Protein AF-A0A4D7C845-F1 (afdb_monomer)

Sequence (166 aa):
MLTGLVFAGNHFDPQNSADNFIVNIYADDPSFPGAPSIAPLWSQTVGDIAETALGVSDVDGNPLFRYEIAVAGPALLAGQQYWLSIVNELGQQGDDWFWSFSEDGADGFNAGRSLLGGLVDFDVFADGDLAFTLLGEPVRDVPEPGSIALLGAGLALAGFARRKRA

pLDDT: mean 84.31, std 12.13, range [41.53, 96.5]

Solvent-accessible surface area (backbone atoms only — not comparable to full-atom values): 9936 Å² total; per-residue (Å²): 45,34,43,28,43,36,37,34,26,35,39,82,62,92,74,94,64,64,45,28,33,40,39,33,36,20,40,53,18,90,90,49,78,89,38,65,32,73,58,62,79,42,75,46,81,48,66,73,40,66,77,39,79,69,88,48,53,52,96,89,64,41,57,32,29,38,39,75,48,81,45,91,48,64,75,79,59,89,96,60,71,70,36,81,45,78,44,70,61,56,72,103,60,67,94,45,69,43,79,30,73,32,96,74,63,91,81,34,54,41,72,44,77,29,91,87,66,51,98,57,39,69,42,76,44,84,87,37,17,68,32,65,47,85,36,62,51,81,86,62,87,74,72,78,65,64,62,60,58,49,50,51,49,51,53,51,52,53,53,55,58,55,64,77,75,110

Secondary structure (DSSP, 8-state):
-EEEEEEEEEESSPPSS-EEEEEEEEEEETTEEEEE-SS-SEEEEEEEEPPEEEEEE-TTSPEEEEEEEE-----PPTT--EEEEEEE---S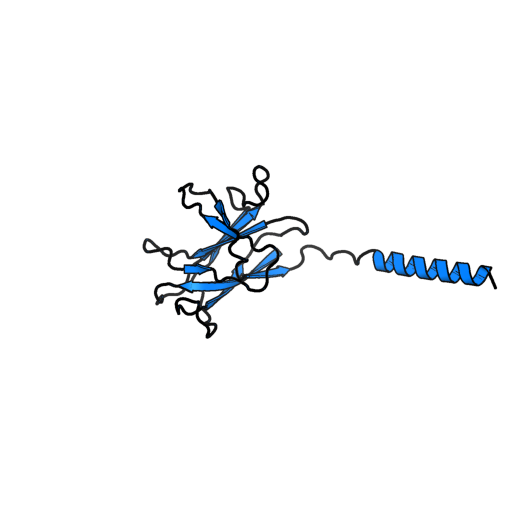S---EEEPEESS-SSS-EEEE-TT--TT-EEEE-S-EE-EEEEE--SS-----THHHHHHHHHHHHHHHHHT--

Nearest PDB structures (foldseek):
  7eno-assembly1_3  TM=2.716E-01  e=9.696E-01  Foot-and-mouth disease virus O
  4qqv-assembly1_A  TM=2.082E-01  e=1.139E+00  Mus musculus

Radius of gyration: 22.32 Å; Cα contacts (8 Å, |Δi|>4): 291; chains: 1; bounding box: 72×36×56 Å

Organism: NCBI:txid1763828

Foldseek 3Di:
DFWKKKFKWFFPDDDPFAWKKKKFKFFADPVDGPDGDLDGPDIDIDDRWDWDFPVDADPVRTTMTMTMDTDPDDDDDPPGDMAMDIFIPDDPDDSGIDFDADPDDDQQKHWDDDPVDDPRDIDIDNRHHTGMDTDDDHPDDPPDPCVVVVVVVVVVVVVVVVVVVD

Mean predicted aligned error: 9.13 Å

Structure (mmCIF, N/CA/C/O backbone):
data_AF-A0A4D7C845-F1
#
_entry.id   AF-A0A4D7C845-F1
#
loop_
_atom_site.group_PDB
_atom_site.id
_atom_site.type_symbol
_atom_site.label_atom_id
_atom_site.label_alt_id
_atom_site.label_comp_id
_atom_site.label_asym_id
_atom_site.label_entity_id
_atom_site.label_seq_id
_atom_site.pdbx_PDB_ins_code
_atom_site.Cartn_x
_atom_site.Cartn_y
_atom_site.Cartn_z
_atom_site.occupancy
_atom_site.B_iso_or_equiv
_atom_site.auth_seq_id
_atom_site.auth_comp_id
_atom_site.auth_asym_id
_atom_site.auth_atom_id
_atom_site.pdbx_PDB_model_num
ATOM 1 N N . MET A 1 1 ? -0.881 -6.935 13.303 1.00 90.25 1 MET A N 1
ATOM 2 C CA . MET A 1 1 ? 0.507 -6.686 12.889 1.00 90.25 1 MET A CA 1
ATOM 3 C C . MET A 1 1 ? 0.570 -6.932 11.401 1.00 90.25 1 MET A C 1
ATOM 5 O O . MET A 1 1 ? 0.040 -7.949 10.971 1.00 90.25 1 MET A O 1
ATOM 9 N N . LEU A 1 2 ? 1.123 -5.992 10.637 1.00 94.19 2 LEU A N 1
ATOM 10 C CA . LEU A 1 2 ? 1.299 -6.146 9.194 1.00 94.19 2 LEU A CA 1
ATOM 11 C C . LEU A 1 2 ? 2.381 -7.205 8.923 1.00 94.19 2 LEU A C 1
ATOM 13 O O . LEU A 1 2 ? 3.485 -7.096 9.455 1.00 94.19 2 LEU A O 1
ATOM 17 N N . THR A 1 3 ? 2.052 -8.223 8.131 1.00 96.19 3 THR A N 1
ATOM 18 C CA . THR A 1 3 ? 2.932 -9.365 7.821 1.00 96.19 3 THR A CA 1
ATOM 19 C C . THR A 1 3 ? 3.267 -9.481 6.338 1.00 96.19 3 THR A C 1
ATOM 21 O O . THR A 1 3 ? 4.240 -10.140 5.973 1.00 96.19 3 THR A O 1
ATOM 24 N N . GLY A 1 4 ? 2.494 -8.838 5.467 1.00 96.06 4 GLY A N 1
ATOM 25 C CA . GLY A 1 4 ? 2.737 -8.885 4.035 1.00 96.06 4 GLY A CA 1
ATOM 26 C C . GLY A 1 4 ? 1.951 -7.836 3.270 1.00 96.06 4 GLY A C 1
ATOM 27 O O . GLY A 1 4 ? 1.030 -7.208 3.797 1.00 96.06 4 GLY A O 1
ATOM 28 N N . LEU A 1 5 ? 2.342 -7.655 2.018 1.00 96.50 5 LEU A N 1
ATOM 29 C CA . LEU A 1 5 ? 1.710 -6.748 1.076 1.00 96.50 5 LEU A CA 1
ATOM 30 C C . LEU A 1 5 ? 1.612 -7.444 -0.273 1.00 96.50 5 LEU A C 1
ATOM 32 O O . LEU A 1 5 ? 2.548 -8.112 -0.712 1.00 96.50 5 LEU A O 1
ATOM 36 N N . VAL A 1 6 ? 0.480 -7.246 -0.929 1.00 96.50 6 VAL A N 1
ATOM 37 C CA . VAL A 1 6 ? 0.298 -7.555 -2.343 1.00 96.50 6 VAL A CA 1
ATOM 38 C C . VAL A 1 6 ? -0.020 -6.246 -3.033 1.00 96.50 6 VAL A C 1
ATOM 40 O O . VAL A 1 6 ? -0.888 -5.519 -2.561 1.00 96.50 6 VAL A O 1
ATOM 43 N N . PHE A 1 7 ? 0.666 -5.928 -4.119 1.00 95.44 7 PHE A N 1
ATOM 44 C CA . PHE A 1 7 ? 0.434 -4.692 -4.859 1.00 95.44 7 PHE A CA 1
ATOM 45 C C . PHE A 1 7 ? 0.681 -4.898 -6.347 1.00 95.44 7 PHE A C 1
ATOM 47 O O . PHE A 1 7 ? 1.284 -5.897 -6.748 1.00 95.44 7 PHE A O 1
ATOM 54 N N . ALA A 1 8 ? 0.167 -3.984 -7.163 1.00 94.75 8 ALA A N 1
ATOM 55 C CA . ALA A 1 8 ? 0.304 -4.050 -8.607 1.00 94.75 8 ALA A CA 1
ATOM 56 C C . ALA A 1 8 ? 0.818 -2.735 -9.190 1.00 94.75 8 ALA A C 1
ATOM 58 O O . ALA A 1 8 ? 0.528 -1.650 -8.685 1.00 94.75 8 ALA A O 1
ATOM 59 N N . GLY A 1 9 ? 1.565 -2.862 -10.277 1.00 92.88 9 GLY A N 1
ATOM 60 C CA . GLY A 1 9 ? 2.161 -1.749 -10.995 1.00 92.88 9 GLY A CA 1
ATOM 61 C C . GLY A 1 9 ? 2.724 -2.184 -12.335 1.00 92.88 9 GLY A C 1
ATOM 62 O O . GLY A 1 9 ? 2.581 -3.339 -12.742 1.00 92.88 9 GLY A O 1
ATOM 63 N N . ASN A 1 10 ? 3.354 -1.251 -13.023 1.00 90.81 10 ASN A N 1
ATOM 64 C CA . ASN A 1 10 ? 3.998 -1.462 -14.310 1.00 90.81 10 ASN A CA 1
ATOM 65 C C . ASN A 1 10 ? 5.291 -0.660 -14.402 1.00 90.81 10 ASN A C 1
ATOM 67 O O . ASN A 1 10 ? 5.557 0.216 -13.581 1.00 90.81 10 ASN A O 1
ATOM 71 N N . HIS A 1 11 ? 6.058 -0.961 -15.444 1.00 86.50 11 HIS A N 1
ATOM 72 C CA . HIS A 1 11 ? 7.216 -0.182 -15.844 1.00 86.50 11 HIS A CA 1
ATOM 73 C C . HIS A 1 11 ? 6.996 0.467 -17.210 1.00 86.50 11 HIS A C 1
ATOM 75 O O . HIS A 1 11 ? 6.264 -0.095 -18.032 1.00 86.50 11 HIS A O 1
ATOM 81 N N . PHE A 1 12 ? 7.656 1.600 -17.470 1.00 79.19 12 PHE A N 1
ATOM 82 C CA . PHE A 1 12 ? 7.778 2.109 -18.840 1.00 79.19 12 PHE A CA 1
ATOM 83 C C . PHE A 1 12 ? 8.716 1.230 -19.668 1.00 79.19 12 PHE A C 1
ATOM 85 O O . PHE A 1 12 ? 8.323 0.762 -20.738 1.00 79.19 12 PHE A O 1
ATOM 92 N N . ASP A 1 13 ? 9.920 0.948 -19.163 1.00 73.00 13 ASP A N 1
ATOM 93 C CA . ASP A 1 13 ? 10.857 0.042 -19.818 1.00 73.00 13 ASP A CA 1
ATOM 94 C C . ASP A 1 13 ? 10.906 -1.338 -19.131 1.00 73.00 13 ASP A C 1
ATOM 96 O O . ASP A 1 13 ? 10.952 -1.435 -17.902 1.00 73.00 13 ASP A O 1
ATOM 100 N N . PRO A 1 14 ? 10.936 -2.448 -19.895 1.00 65.62 14 PRO A N 1
ATOM 101 C CA . PRO A 1 14 ? 11.057 -3.780 -19.316 1.00 65.62 14 PRO A CA 1
ATOM 102 C C . PRO A 1 14 ? 12.391 -3.931 -18.570 1.00 65.62 14 PRO A C 1
ATOM 104 O O . PRO A 1 14 ? 13.471 -3.875 -19.166 1.00 65.62 14 PRO A O 1
ATOM 107 N N . GLN A 1 15 ? 12.307 -4.163 -17.260 1.00 65.44 15 GLN A N 1
ATOM 108 C CA . GLN A 1 15 ? 13.459 -4.424 -16.402 1.00 65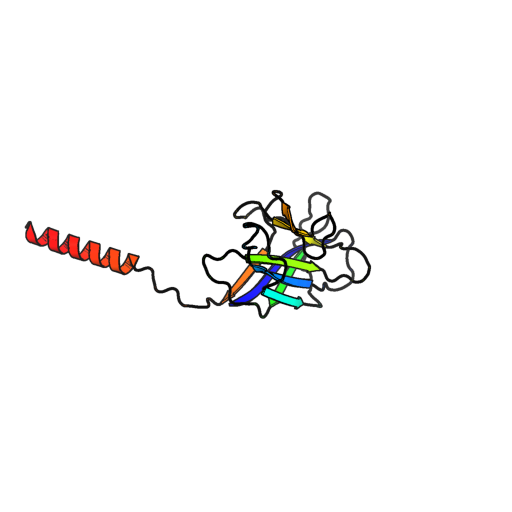.44 15 GLN A CA 1
ATOM 109 C C . GLN A 1 15 ? 13.961 -5.863 -16.614 1.00 65.44 15 GLN A C 1
ATOM 111 O O . GLN A 1 15 ? 13.189 -6.813 -16.701 1.00 65.44 15 GLN A O 1
ATOM 116 N N . ASN A 1 16 ? 15.284 -6.044 -16.694 1.00 60.69 16 ASN A N 1
ATOM 117 C CA . ASN A 1 16 ? 15.921 -7.371 -16.780 1.00 60.69 16 ASN A CA 1
ATOM 118 C C . ASN A 1 16 ? 16.437 -7.870 -15.416 1.00 60.69 16 ASN A C 1
ATOM 120 O O . ASN A 1 16 ? 17.187 -8.849 -15.353 1.00 60.69 16 ASN A O 1
ATOM 124 N N . SER A 1 17 ? 16.084 -7.183 -14.331 1.00 69.06 17 SER A N 1
ATOM 125 C CA . SER A 1 17 ? 16.484 -7.494 -12.957 1.00 69.06 17 SER A CA 1
ATOM 126 C C . SER A 1 17 ? 15.273 -7.525 -12.036 1.00 69.06 17 SER A C 1
ATOM 128 O O . SER A 1 17 ? 14.255 -6.914 -12.337 1.00 69.06 17 SER A O 1
ATOM 130 N N . ALA A 1 18 ? 15.402 -8.242 -10.919 1.00 78.00 18 ALA A N 1
ATOM 131 C CA . ALA A 1 18 ? 14.401 -8.224 -9.863 1.00 78.00 18 ALA A CA 1
ATOM 132 C C . ALA A 1 18 ? 14.274 -6.820 -9.253 1.00 78.00 18 ALA A C 1
ATOM 134 O O . ALA A 1 18 ? 15.255 -6.071 -9.197 1.00 78.00 18 ALA A O 1
ATOM 135 N N . ASP A 1 19 ? 13.072 -6.501 -8.780 1.00 85.31 19 ASP A N 1
ATOM 136 C CA . ASP A 1 19 ? 12.758 -5.197 -8.213 1.00 85.31 19 ASP A CA 1
ATOM 137 C C . ASP A 1 19 ? 13.151 -5.115 -6.739 1.00 85.31 19 ASP A C 1
ATOM 139 O O . ASP A 1 19 ? 13.015 -6.075 -5.972 1.00 85.31 19 ASP A O 1
ATOM 143 N N . ASN A 1 20 ? 13.587 -3.929 -6.326 1.00 87.38 20 ASN A N 1
ATOM 144 C CA . ASN A 1 20 ? 13.756 -3.582 -4.924 1.00 87.38 20 ASN A CA 1
ATOM 145 C C . ASN A 1 20 ? 12.733 -2.508 -4.586 1.00 87.38 20 ASN A C 1
ATOM 147 O O . ASN A 1 20 ? 12.493 -1.614 -5.384 1.00 87.38 20 ASN A O 1
ATOM 151 N N . PHE A 1 21 ? 12.139 -2.560 -3.403 1.00 88.56 21 PHE A N 1
ATOM 152 C CA . PHE A 1 21 ? 11.165 -1.573 -2.966 1.00 88.56 21 PHE A CA 1
ATOM 153 C C . PHE A 1 21 ? 11.493 -1.066 -1.571 1.00 88.56 21 PHE A C 1
ATOM 155 O O . PHE A 1 21 ? 11.869 -1.829 -0.683 1.00 88.56 21 PHE A O 1
ATOM 162 N N . ILE A 1 22 ? 11.262 0.223 -1.349 1.00 91.19 22 ILE A N 1
ATOM 163 C CA . ILE A 1 22 ? 11.164 0.797 -0.012 1.00 91.19 22 ILE A CA 1
ATOM 164 C C . ILE A 1 22 ? 9.681 0.927 0.308 1.00 91.19 22 ILE A C 1
ATOM 166 O O . ILE A 1 22 ? 8.934 1.625 -0.377 1.00 91.19 22 ILE A O 1
ATOM 170 N N . VAL A 1 23 ? 9.267 0.253 1.374 1.00 93.06 23 VAL A N 1
ATOM 171 C CA . VAL A 1 23 ? 7.906 0.300 1.895 1.00 93.06 23 VAL A CA 1
ATOM 172 C C . VAL A 1 23 ? 7.891 1.187 3.124 1.00 93.06 23 VAL A C 1
ATOM 174 O O . VAL A 1 23 ? 8.626 0.944 4.080 1.00 93.06 23 VAL A O 1
ATOM 177 N N . ASN A 1 24 ? 7.013 2.180 3.128 1.00 93.88 24 ASN A N 1
ATOM 178 C CA . ASN A 1 24 ? 6.817 3.093 4.238 1.00 93.88 24 ASN A CA 1
ATOM 179 C C . ASN A 1 24 ? 5.356 3.088 4.686 1.00 93.88 24 ASN A C 1
ATOM 181 O O . ASN A 1 24 ? 4.438 3.068 3.866 1.00 93.88 24 ASN A O 1
ATOM 185 N N . ILE A 1 25 ? 5.153 3.164 5.999 1.00 95.19 25 ILE A N 1
ATOM 186 C CA . ILE A 1 25 ? 3.852 3.433 6.609 1.00 95.19 25 ILE A CA 1
ATOM 187 C C . ILE A 1 25 ? 3.933 4.776 7.319 1.00 95.19 25 ILE A C 1
ATOM 189 O O . ILE A 1 25 ? 4.790 4.964 8.183 1.00 95.19 25 ILE A O 1
ATOM 193 N N . TYR A 1 26 ? 3.016 5.683 7.004 1.00 93.75 26 TYR A N 1
ATOM 194 C CA . TYR A 1 26 ? 2.893 6.986 7.652 1.00 93.75 26 TYR A CA 1
ATOM 195 C C . TYR A 1 26 ? 1.614 7.063 8.484 1.00 93.75 26 TYR A C 1
ATOM 197 O O . TYR A 1 26 ? 0.628 6.370 8.218 1.00 93.75 26 TYR A O 1
ATOM 205 N N . ALA A 1 27 ? 1.639 7.918 9.503 1.00 93.88 27 ALA A N 1
ATOM 206 C CA . ALA A 1 27 ? 0.417 8.391 10.137 1.00 93.88 27 ALA A CA 1
ATOM 207 C C . ALA A 1 27 ? -0.253 9.435 9.234 1.00 93.88 27 ALA A C 1
ATOM 209 O O . ALA A 1 27 ? 0.385 9.979 8.334 1.00 93.88 27 ALA A O 1
ATOM 210 N N . ASP A 1 28 ? -1.515 9.743 9.510 1.00 91.00 28 ASP A N 1
ATOM 211 C CA . ASP A 1 28 ? -2.127 10.979 9.022 1.00 91.00 28 ASP A CA 1
ATOM 212 C C . ASP A 1 28 ? -1.490 12.196 9.717 1.00 91.00 28 ASP A C 1
ATOM 214 O O . ASP A 1 28 ? -1.202 12.144 10.920 1.00 91.00 28 ASP A O 1
ATOM 218 N N . ASP A 1 29 ? -1.230 13.274 8.977 1.00 87.56 29 ASP A N 1
ATOM 219 C CA . ASP A 1 29 ? -0.639 14.491 9.526 1.00 87.56 29 ASP A CA 1
ATOM 220 C C . ASP A 1 29 ? -1.671 15.222 10.407 1.00 87.56 29 ASP A C 1
ATOM 222 O O . ASP A 1 29 ? -2.694 15.699 9.913 1.00 87.56 29 ASP A O 1
ATOM 226 N N . PRO A 1 30 ? -1.420 15.385 11.720 1.00 86.12 30 PRO A N 1
ATOM 227 C CA . PRO A 1 30 ? -2.359 16.076 12.604 1.00 86.12 30 PRO A CA 1
ATOM 228 C C . PRO A 1 30 ? -2.526 17.567 12.269 1.00 86.12 30 PRO A C 1
ATOM 230 O O . PRO A 1 30 ? -3.495 18.187 12.709 1.00 86.12 30 PRO A O 1
ATOM 233 N N . SER A 1 31 ? -1.579 18.157 11.538 1.00 84.94 31 SER A N 1
ATOM 234 C CA . SER A 1 31 ? -1.595 19.554 11.100 1.00 84.94 31 SER A CA 1
ATOM 235 C C . SER A 1 31 ? -2.271 19.726 9.737 1.00 84.94 31 SER A C 1
ATOM 237 O O . SER A 1 31 ? -2.741 20.825 9.435 1.00 84.94 31 SER A O 1
ATOM 239 N N . PHE A 1 32 ? -2.349 18.658 8.939 1.00 81.88 32 PHE A N 1
ATOM 240 C CA . PHE A 1 32 ? -3.025 18.630 7.644 1.00 81.88 32 PHE A CA 1
ATOM 241 C C . PHE A 1 32 ? -3.769 17.292 7.459 1.00 81.88 32 PHE A C 1
ATOM 243 O O . PHE A 1 32 ? -3.268 16.396 6.780 1.00 81.88 32 PHE A O 1
ATOM 250 N N . PRO A 1 33 ? -4.954 17.138 8.086 1.00 82.69 33 PRO A N 1
ATOM 251 C CA . PRO A 1 33 ? -5.716 15.897 8.011 1.00 82.69 33 PRO A CA 1
ATOM 252 C C . PRO A 1 33 ? -6.031 15.508 6.569 1.00 82.69 33 PRO A C 1
ATOM 254 O O . PRO A 1 33 ? -6.454 16.358 5.780 1.00 82.69 33 PRO A O 1
ATOM 257 N N . GLY A 1 34 ? -5.867 14.227 6.244 1.00 83.56 34 GLY A N 1
ATOM 258 C CA . GLY A 1 34 ? -6.002 13.742 4.873 1.00 83.56 34 GLY A CA 1
ATOM 259 C C . GLY A 1 34 ? -4.713 13.822 4.051 1.00 83.56 34 GLY A C 1
ATOM 260 O O . GLY A 1 34 ? -4.786 13.715 2.831 1.00 83.56 34 GLY A O 1
ATOM 261 N N . ALA A 1 35 ? -3.550 13.962 4.692 1.00 85.12 35 ALA A N 1
ATOM 262 C CA . ALA A 1 35 ? -2.245 13.754 4.069 1.00 85.12 35 ALA A CA 1
ATOM 263 C C . ALA A 1 35 ? -1.311 12.955 4.991 1.00 85.12 35 ALA A C 1
ATOM 265 O O . ALA A 1 35 ? -1.453 13.002 6.215 1.00 85.12 35 ALA A O 1
ATOM 266 N N . PRO A 1 36 ? -0.326 12.231 4.437 1.00 89.19 36 PRO A N 1
ATOM 267 C CA . PRO A 1 36 ? 0.689 11.549 5.233 1.00 89.19 36 PRO A CA 1
ATOM 268 C C . PRO A 1 36 ? 1.560 12.527 6.032 1.00 89.19 36 PRO A C 1
ATOM 270 O O . PRO A 1 36 ? 1.934 13.597 5.560 1.00 89.19 36 PRO A O 1
ATOM 273 N N . SER A 1 37 ? 1.956 12.113 7.235 1.00 89.00 37 SER A N 1
ATOM 274 C CA . SER A 1 37 ? 2.939 12.827 8.051 1.00 89.00 37 SER A CA 1
ATOM 275 C C . SER A 1 37 ? 4.317 12.891 7.380 1.00 89.00 37 SER A C 1
ATOM 277 O O . SER A 1 37 ? 4.717 11.958 6.692 1.00 89.00 37 SER A O 1
ATOM 279 N N . ILE A 1 38 ? 5.123 13.907 7.702 1.00 84.38 38 ILE A N 1
ATOM 280 C CA . ILE A 1 38 ? 6.470 14.101 7.119 1.00 84.38 38 ILE A CA 1
ATOM 281 C C . ILE A 1 38 ? 7.465 12.946 7.343 1.00 84.38 38 ILE A C 1
ATOM 283 O O . ILE A 1 38 ? 8.437 12.810 6.603 1.00 84.38 38 ILE A O 1
ATOM 287 N N . ALA A 1 39 ? 7.271 12.134 8.386 1.00 87.44 39 ALA A N 1
ATOM 288 C CA . ALA A 1 39 ? 8.159 11.032 8.738 1.00 87.44 39 ALA A CA 1
ATOM 289 C C . ALA A 1 39 ? 7.370 9.720 8.810 1.00 87.44 39 ALA A C 1
ATOM 291 O O . ALA A 1 39 ? 6.280 9.705 9.391 1.00 87.44 39 ALA A O 1
ATOM 292 N N . PRO A 1 40 ? 7.901 8.615 8.261 1.00 92.00 40 PRO A N 1
ATOM 293 C CA . PRO A 1 40 ? 7.230 7.333 8.359 1.00 92.00 40 PRO A CA 1
ATOM 294 C C . PRO A 1 40 ? 7.252 6.829 9.804 1.00 92.00 40 PRO A C 1
ATOM 296 O O . PRO A 1 40 ? 8.252 6.946 10.513 1.00 92.00 40 PRO A O 1
ATOM 299 N N . LEU A 1 41 ? 6.151 6.209 10.227 1.00 94.94 41 LEU A N 1
ATOM 300 C CA . LEU A 1 41 ? 6.087 5.416 11.456 1.00 94.94 41 LEU A CA 1
ATOM 301 C C . LEU A 1 41 ? 6.975 4.174 11.358 1.00 94.94 41 LEU A C 1
ATOM 303 O O . LEU A 1 41 ? 7.449 3.654 12.368 1.00 94.94 41 LEU A O 1
ATOM 307 N N . TRP A 1 42 ? 7.139 3.668 10.137 1.00 96.06 42 TRP A N 1
ATOM 308 C CA . TRP A 1 42 ? 7.888 2.463 9.839 1.00 96.06 42 TRP A CA 1
ATOM 309 C C . TRP A 1 42 ? 8.358 2.471 8.384 1.00 96.06 42 TRP A C 1
ATOM 311 O O . TRP A 1 42 ? 7.628 2.928 7.505 1.00 96.06 42 TRP A O 1
ATOM 321 N N . SER A 1 43 ? 9.560 1.946 8.151 1.00 94.25 43 SER A N 1
ATOM 322 C CA . SER A 1 43 ? 10.187 1.836 6.836 1.00 94.25 43 SER A CA 1
ATOM 323 C C . SER A 1 43 ? 10.950 0.516 6.731 1.00 94.25 43 SER A C 1
ATOM 325 O O . SER A 1 43 ? 11.641 0.129 7.679 1.00 94.25 43 SER A O 1
ATOM 327 N N . GLN A 1 44 ? 10.835 -0.167 5.596 1.00 94.06 44 GLN A N 1
ATOM 328 C CA . GLN A 1 44 ? 11.598 -1.372 5.286 1.00 94.06 44 GLN A CA 1
ATOM 329 C C . GLN A 1 44 ? 11.951 -1.407 3.799 1.00 94.06 44 GLN A C 1
ATOM 331 O O . GLN A 1 44 ? 11.072 -1.299 2.947 1.00 94.06 44 GLN A O 1
ATOM 336 N N . THR A 1 45 ? 13.224 -1.655 3.498 1.00 92.25 45 THR A N 1
ATOM 337 C CA . THR A 1 45 ? 13.654 -2.068 2.160 1.00 92.25 45 THR A CA 1
ATOM 338 C C . THR A 1 45 ? 13.436 -3.570 1.994 1.00 92.25 45 THR A C 1
ATOM 340 O O . THR A 1 45 ? 13.849 -4.368 2.843 1.00 92.25 45 THR A O 1
ATOM 343 N N . VAL A 1 46 ? 12.791 -3.955 0.901 1.00 90.94 46 VAL A N 1
ATOM 344 C CA . VAL A 1 46 ? 12.626 -5.336 0.446 1.00 90.94 46 VAL A CA 1
ATOM 345 C C . VAL A 1 46 ? 13.269 -5.457 -0.927 1.00 90.94 46 VAL A C 1
ATOM 347 O O . VAL A 1 46 ? 13.048 -4.608 -1.780 1.00 90.94 46 VAL A O 1
ATOM 350 N N . GLY A 1 47 ? 14.103 -6.470 -1.130 1.00 88.44 47 GLY A N 1
ATOM 351 C CA . GLY A 1 47 ? 14.872 -6.611 -2.362 1.00 88.44 47 GLY A CA 1
ATOM 352 C C . GLY A 1 47 ? 14.684 -7.956 -3.035 1.00 88.44 47 GLY A C 1
ATOM 353 O O . GLY A 1 47 ? 14.177 -8.892 -2.414 1.00 88.44 47 GLY A O 1
ATOM 354 N N . ASP A 1 48 ? 15.122 -8.025 -4.289 1.00 86.25 48 ASP A N 1
ATOM 355 C CA . ASP A 1 48 ? 15.044 -9.203 -5.155 1.00 86.25 48 ASP A CA 1
ATOM 356 C C . ASP A 1 48 ? 13.613 -9.757 -5.299 1.00 86.25 48 ASP A C 1
ATOM 358 O O . ASP A 1 48 ? 13.373 -10.970 -5.257 1.00 86.25 48 ASP A O 1
ATOM 362 N N . ILE A 1 49 ? 12.635 -8.861 -5.454 1.00 89.25 49 ILE A N 1
ATOM 363 C CA . ILE A 1 49 ? 11.227 -9.231 -5.582 1.00 89.25 49 ILE A CA 1
ATOM 364 C C . ILE A 1 49 ? 10.936 -9.659 -7.018 1.00 89.25 49 ILE A C 1
ATOM 366 O O . ILE A 1 49 ? 11.188 -8.930 -7.977 1.00 89.25 49 ILE A O 1
ATOM 370 N N . ALA A 1 50 ? 10.382 -10.862 -7.157 1.00 87.75 50 ALA A N 1
ATOM 371 C CA . ALA A 1 50 ? 9.932 -11.375 -8.440 1.00 87.75 50 ALA A CA 1
ATOM 372 C C . ALA A 1 50 ? 8.596 -10.738 -8.840 1.00 87.75 50 ALA A C 1
ATOM 374 O O . ALA A 1 50 ? 7.629 -10.749 -8.073 1.00 87.75 50 ALA A O 1
ATOM 375 N N . GLU A 1 51 ? 8.529 -10.256 -10.074 1.00 89.94 51 GLU A N 1
ATOM 376 C CA . GLU A 1 51 ? 7.285 -9.833 -10.702 1.00 89.94 51 GLU A CA 1
ATOM 377 C C . GLU A 1 51 ? 6.449 -11.041 -11.154 1.00 89.94 51 GLU A C 1
ATOM 379 O O . GLU A 1 51 ? 6.960 -12.056 -11.635 1.00 89.94 51 GLU A O 1
ATOM 384 N N . THR A 1 52 ? 5.129 -10.942 -11.007 1.00 93.50 52 THR A N 1
ATOM 385 C CA . THR A 1 52 ? 4.176 -11.905 -11.571 1.00 93.50 52 THR A CA 1
ATOM 386 C C . THR A 1 52 ? 3.315 -11.201 -12.606 1.00 93.50 52 THR A C 1
ATOM 388 O O . THR A 1 52 ? 2.473 -10.380 -12.250 1.00 93.50 52 THR A O 1
ATOM 391 N N . ALA A 1 53 ? 3.495 -11.526 -13.887 1.00 92.94 53 ALA A N 1
ATOM 392 C CA . ALA A 1 53 ? 2.686 -10.947 -14.956 1.00 92.94 53 ALA A CA 1
ATOM 393 C C . ALA A 1 53 ? 1.191 -11.239 -14.744 1.00 92.94 53 ALA A C 1
ATOM 395 O O . ALA A 1 53 ? 0.792 -12.392 -14.561 1.00 92.94 53 ALA A O 1
ATOM 396 N N . LEU A 1 54 ? 0.360 -10.197 -14.818 1.00 93.44 54 LEU A N 1
ATOM 397 C CA . LEU A 1 54 ? -1.096 -10.317 -14.695 1.00 93.44 54 LEU A CA 1
ATOM 398 C C . LEU A 1 54 ? -1.777 -10.711 -16.015 1.00 93.44 54 LEU A C 1
ATOM 400 O O . LEU A 1 54 ? -2.952 -11.073 -16.020 1.00 93.44 54 LEU A O 1
ATOM 404 N N . GLY A 1 55 ? -1.049 -10.663 -17.135 1.00 93.38 55 GLY A N 1
ATOM 405 C CA . GLY A 1 55 ? -1.582 -10.983 -18.465 1.00 93.38 55 GLY A CA 1
ATOM 406 C C . GLY A 1 55 ? -2.500 -9.903 -19.046 1.00 93.38 55 GLY A C 1
ATOM 407 O O . GLY A 1 55 ? -3.207 -10.160 -20.019 1.00 93.38 55 GLY A O 1
ATOM 408 N N . VAL A 1 56 ? -2.481 -8.709 -18.455 1.00 92.12 56 VAL A N 1
ATOM 409 C CA . VAL A 1 56 ? -3.191 -7.505 -18.898 1.00 92.12 56 VAL A CA 1
ATOM 410 C C . VAL A 1 56 ? -2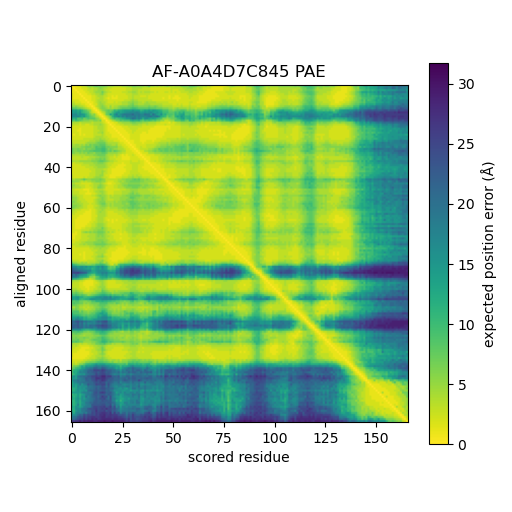.203 -6.342 -19.000 1.00 92.12 56 VAL 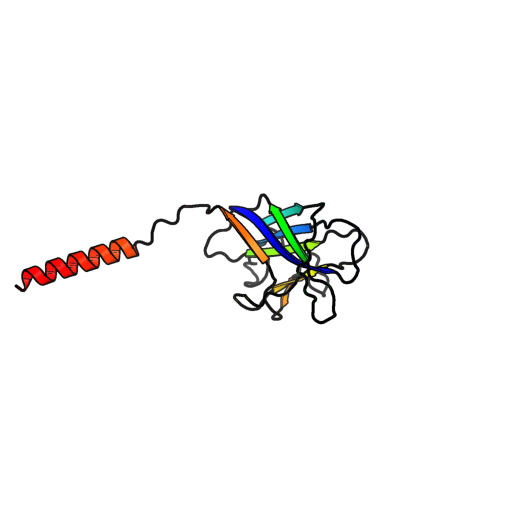A C 1
ATOM 412 O O . VAL A 1 56 ? -1.129 -6.391 -18.396 1.00 92.12 56 VAL A O 1
ATOM 415 N N . SER A 1 57 ? -2.571 -5.315 -19.761 1.00 92.19 57 SER A N 1
ATOM 416 C CA . SER A 1 57 ? -1.788 -4.089 -19.927 1.00 92.19 57 SER A CA 1
ATOM 417 C C . SER A 1 57 ? -2.602 -2.869 -19.511 1.00 92.19 57 SER A C 1
ATOM 419 O O . SER A 1 57 ? -3.835 -2.920 -19.513 1.00 92.19 57 SER A O 1
ATOM 421 N N . ASP A 1 58 ? -1.911 -1.782 -19.182 1.00 88.69 58 ASP A N 1
ATOM 422 C CA . ASP A 1 58 ? -2.525 -0.468 -19.005 1.00 88.69 58 ASP A CA 1
ATOM 423 C C . ASP A 1 58 ? -3.029 0.127 -20.342 1.00 88.69 58 ASP A C 1
ATOM 425 O O . ASP A 1 58 ? -2.977 -0.503 -21.406 1.00 88.69 58 ASP A O 1
ATOM 429 N N . VAL A 1 59 ? -3.536 1.362 -20.283 1.00 87.38 59 VAL A N 1
ATOM 430 C CA . VAL A 1 59 ? -4.078 2.088 -21.445 1.00 87.38 59 VAL A CA 1
ATOM 431 C C . VAL A 1 59 ? -3.031 2.426 -22.510 1.00 87.38 59 VAL A C 1
ATOM 433 O O . VAL A 1 59 ? -3.396 2.591 -23.675 1.00 87.38 59 VAL A O 1
ATOM 436 N N . ASP A 1 60 ? -1.756 2.491 -22.129 1.00 88.50 60 ASP A N 1
ATOM 437 C CA . ASP A 1 60 ? -0.623 2.785 -23.009 1.00 88.50 60 ASP A CA 1
ATOM 438 C C . ASP A 1 60 ? 0.041 1.501 -23.548 1.00 88.50 60 ASP A C 1
ATOM 440 O O . ASP A 1 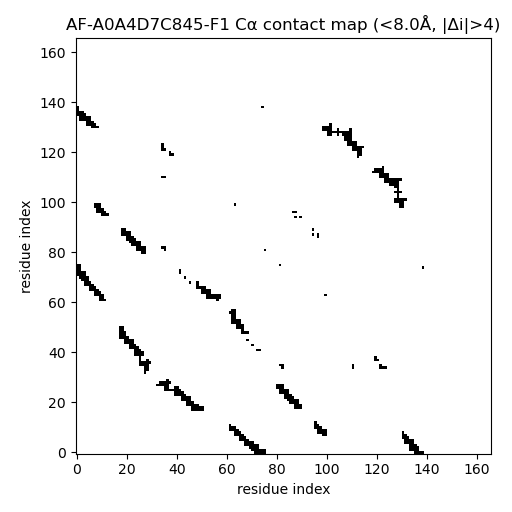60 ? 0.927 1.554 -24.403 1.00 88.50 60 ASP A O 1
ATOM 444 N N . GLY A 1 61 ? -0.443 0.330 -23.121 1.00 90.25 61 GLY A N 1
ATOM 445 C CA . GLY A 1 61 ? 0.017 -0.985 -23.561 1.00 90.25 61 GLY A CA 1
ATOM 446 C C . GLY A 1 61 ? 1.110 -1.597 -22.683 1.00 90.25 61 GLY A C 1
ATOM 447 O O . GLY A 1 61 ? 1.575 -2.699 -22.992 1.00 90.25 61 GLY A O 1
ATOM 448 N N . ASN A 1 62 ? 1.483 -0.954 -21.577 1.00 89.62 62 ASN A N 1
ATOM 449 C CA . ASN A 1 62 ? 2.502 -1.458 -20.664 1.00 89.62 62 ASN A CA 1
ATOM 450 C C . ASN A 1 62 ? 1.957 -2.653 -19.871 1.00 89.62 62 ASN A C 1
ATOM 452 O O . ASN A 1 62 ? 0.856 -2.568 -19.318 1.00 89.62 62 ASN A O 1
ATOM 456 N N . PRO A 1 63 ? 2.687 -3.779 -19.801 1.00 91.75 63 PRO A N 1
ATOM 457 C CA . PRO A 1 63 ? 2.241 -4.948 -19.057 1.00 91.75 63 PRO A CA 1
ATOM 458 C C . PRO A 1 63 ? 2.147 -4.647 -17.558 1.00 91.75 63 PRO A C 1
ATOM 460 O O . PRO A 1 63 ? 3.024 -4.005 -16.983 1.00 91.75 63 PRO A O 1
ATOM 463 N N . LEU A 1 64 ? 1.086 -5.148 -16.929 1.00 92.38 64 LEU A N 1
ATOM 464 C CA . LEU A 1 64 ? 0.872 -5.034 -15.490 1.00 92.38 64 LEU A CA 1
ATOM 465 C C . LEU A 1 64 ? 1.425 -6.256 -14.755 1.00 92.38 64 LEU A C 1
ATOM 467 O O . LEU A 1 64 ? 1.233 -7.410 -15.164 1.00 92.38 64 LEU A O 1
ATOM 471 N N . PHE A 1 65 ? 2.046 -5.988 -13.614 1.00 93.31 65 PHE A N 1
ATOM 472 C CA . PHE A 1 65 ? 2.673 -6.979 -12.758 1.00 93.31 65 PHE A CA 1
ATOM 473 C C . PHE A 1 65 ? 2.117 -6.908 -11.344 1.00 93.31 65 PHE A C 1
ATOM 475 O O . PHE A 1 65 ? 1.771 -5.847 -10.827 1.00 93.31 65 PHE A O 1
ATOM 482 N N . ARG A 1 66 ? 2.051 -8.077 -10.714 1.00 94.94 66 ARG A N 1
ATOM 483 C CA . ARG A 1 66 ? 1.737 -8.260 -9.304 1.00 94.94 66 ARG A CA 1
ATOM 484 C C . ARG A 1 66 ? 3.007 -8.579 -8.538 1.00 94.94 66 ARG A C 1
ATOM 486 O O . ARG A 1 66 ? 3.781 -9.448 -8.938 1.00 94.94 66 ARG A O 1
ATOM 493 N N . TYR A 1 67 ? 3.120 -7.952 -7.382 1.00 95.12 67 TYR A N 1
ATOM 494 C CA . TYR A 1 67 ? 4.187 -8.135 -6.418 1.00 95.12 67 TYR A CA 1
ATOM 495 C C . TYR A 1 67 ? 3.603 -8.659 -5.116 1.00 95.12 67 TYR A C 1
ATOM 497 O O . TYR A 1 67 ? 2.516 -8.258 -4.694 1.00 95.12 67 TYR A O 1
ATOM 505 N N . GLU A 1 68 ? 4.326 -9.569 -4.478 1.00 96.12 68 GLU A N 1
ATOM 506 C CA . GLU A 1 68 ? 3.973 -10.100 -3.169 1.00 96.12 68 GLU A CA 1
ATOM 507 C C . GLU A 1 68 ? 5.213 -10.110 -2.293 1.00 96.12 68 GLU A C 1
ATOM 509 O O . GLU A 1 68 ? 6.228 -10.717 -2.633 1.00 96.12 68 GLU A O 1
ATOM 514 N N . ILE A 1 69 ? 5.128 -9.404 -1.170 1.00 94.88 69 ILE A N 1
ATOM 515 C CA . ILE A 1 69 ? 6.251 -9.208 -0.263 1.00 94.88 69 ILE A CA 1
ATOM 516 C C . ILE A 1 69 ? 5.841 -9.554 1.162 1.00 94.88 69 ILE A C 1
ATOM 518 O O . ILE A 1 69 ? 4.746 -9.224 1.623 1.00 94.88 69 ILE A O 1
ATOM 522 N N . ALA A 1 70 ? 6.751 -10.208 1.878 1.00 94.88 70 ALA A N 1
ATOM 523 C CA . ALA A 1 70 ? 6.639 -10.407 3.313 1.00 94.88 70 ALA A CA 1
ATOM 524 C C . ALA A 1 70 ? 7.307 -9.234 4.038 1.00 94.88 70 ALA A C 1
ATOM 526 O O . ALA A 1 70 ? 8.429 -8.846 3.708 1.00 94.88 70 ALA A O 1
ATOM 527 N N . VAL A 1 71 ? 6.634 -8.690 5.049 1.00 94.12 71 VAL A N 1
ATOM 528 C CA . VAL A 1 71 ? 7.140 -7.569 5.851 1.00 94.12 71 VAL A CA 1
ATOM 529 C C . VAL A 1 71 ? 6.976 -7.852 7.338 1.00 94.12 71 VAL A C 1
ATOM 531 O O . VAL A 1 71 ? 6.075 -8.574 7.755 1.00 94.12 71 VAL A O 1
ATOM 534 N N . ALA A 1 72 ? 7.833 -7.255 8.162 1.00 92.81 72 ALA A N 1
ATOM 535 C CA . ALA A 1 72 ? 7.676 -7.257 9.617 1.00 92.81 72 ALA A CA 1
ATOM 536 C C . ALA A 1 72 ? 7.198 -5.870 10.067 1.00 92.81 72 ALA A C 1
ATOM 538 O O . ALA A 1 72 ? 7.943 -5.093 10.670 1.00 92.81 72 ALA A O 1
ATOM 539 N N . GLY A 1 73 ? 5.965 -5.539 9.683 1.00 92.31 73 GLY A N 1
ATOM 540 C CA . GLY A 1 73 ? 5.412 -4.198 9.813 1.00 92.31 73 GLY A CA 1
ATOM 541 C C . GLY A 1 73 ? 4.794 -3.893 11.182 1.00 92.31 73 GLY A C 1
ATOM 542 O O . GLY A 1 73 ? 4.694 -4.760 12.057 1.00 92.31 73 GLY A O 1
ATOM 543 N N . PRO A 1 74 ? 4.354 -2.641 11.393 1.00 94.12 74 PRO A N 1
ATOM 544 C CA . PRO A 1 74 ? 3.804 -2.203 12.666 1.00 94.12 74 PRO A CA 1
ATOM 545 C C . PRO A 1 74 ? 2.426 -2.821 12.955 1.00 94.12 74 PRO A C 1
ATOM 547 O O . PRO A 1 74 ? 1.754 -3.423 12.109 1.00 94.12 74 PRO A O 1
ATOM 550 N N . ALA A 1 75 ? 1.975 -2.656 14.197 1.00 92.81 75 ALA A N 1
ATOM 551 C CA . ALA A 1 75 ? 0.580 -2.857 14.561 1.00 92.81 75 ALA A CA 1
ATOM 552 C C . ALA A 1 75 ? -0.247 -1.645 14.105 1.00 92.81 75 ALA A C 1
ATOM 554 O O . ALA A 1 75 ? -0.074 -0.551 14.634 1.00 92.81 75 ALA A O 1
ATOM 555 N N . LEU A 1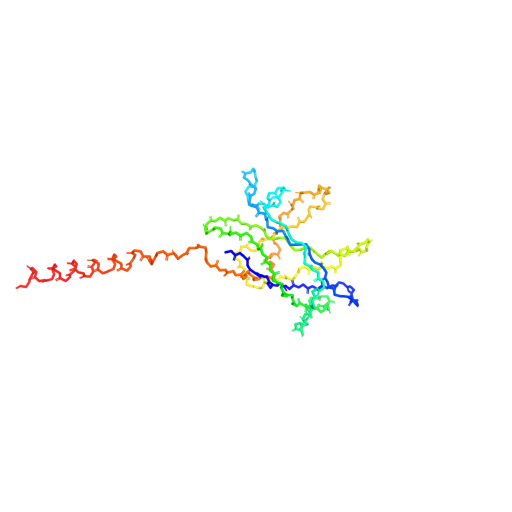 76 ? -1.153 -1.855 13.148 1.00 91.81 76 LEU A N 1
ATOM 556 C CA . LEU A 1 76 ? -2.124 -0.848 12.721 1.00 91.81 76 LEU A CA 1
ATOM 557 C C . LEU A 1 76 ? -3.383 -0.960 13.584 1.00 91.81 76 LEU A C 1
ATOM 559 O O . LEU A 1 76 ? -3.909 -2.060 13.780 1.00 91.81 76 LEU A O 1
ATOM 563 N N . LEU A 1 77 ? -3.833 0.161 14.143 1.00 90.44 77 LEU A N 1
ATOM 564 C CA .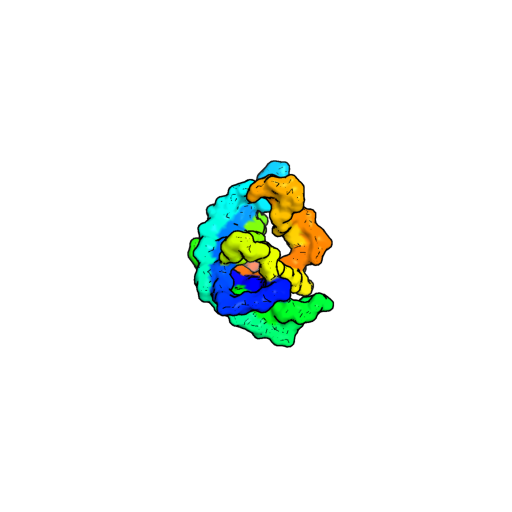 LEU A 1 77 ? -4.991 0.210 15.031 1.00 90.44 77 LEU A CA 1
ATOM 565 C C . LEU A 1 77 ? -6.271 0.480 14.239 1.00 90.44 77 LEU A C 1
ATOM 567 O O . LEU A 1 77 ? -6.299 1.314 13.339 1.00 90.44 77 LEU A O 1
ATOM 571 N N . ALA A 1 78 ? -7.354 -0.207 14.605 1.00 86.81 78 ALA A N 1
ATOM 572 C CA . ALA A 1 78 ? -8.662 0.046 14.014 1.00 86.81 78 ALA A CA 1
ATOM 573 C C . ALA A 1 78 ? -9.137 1.477 14.323 1.00 86.81 78 ALA A C 1
ATOM 575 O O . ALA A 1 78 ? -8.973 1.961 15.444 1.00 86.81 78 ALA A O 1
ATOM 576 N N . GLY A 1 79 ? -9.759 2.126 13.336 1.00 87.81 79 GLY A N 1
ATOM 577 C CA . GLY A 1 79 ? -10.264 3.498 13.457 1.00 87.81 79 GLY A CA 1
ATOM 578 C C . GLY A 1 79 ? -9.202 4.592 13.307 1.00 87.81 79 GLY A C 1
ATOM 579 O O . GLY A 1 79 ? -9.525 5.759 13.502 1.00 87.81 79 GLY A O 1
ATOM 580 N N . GLN A 1 80 ? -7.962 4.233 12.963 1.00 90.88 80 GLN A N 1
ATOM 581 C CA . GLN A 1 80 ? -6.886 5.172 12.657 1.00 90.88 80 GLN A CA 1
ATOM 582 C C . GLN A 1 80 ? -6.589 5.152 11.152 1.00 90.88 80 GLN A C 1
ATOM 584 O O . GLN A 1 80 ? -6.499 4.080 10.554 1.00 90.88 80 GLN A O 1
ATOM 589 N N . GLN A 1 81 ? -6.414 6.334 10.558 1.00 91.19 81 GLN A N 1
ATOM 590 C CA . GLN A 1 81 ? -5.947 6.479 9.180 1.00 91.19 81 GLN A CA 1
ATOM 591 C C . GLN A 1 81 ? -4.422 6.356 9.115 1.00 91.19 81 GLN A C 1
ATOM 593 O O . GLN A 1 81 ? -3.703 6.925 9.945 1.00 91.19 81 GLN A O 1
ATOM 598 N N . TYR A 1 82 ? -3.959 5.598 8.125 1.00 93.00 82 TYR A N 1
ATOM 599 C CA . TYR A 1 82 ? -2.556 5.376 7.801 1.00 93.00 82 TYR A CA 1
ATOM 600 C C . TYR A 1 82 ? -2.367 5.516 6.297 1.00 93.00 82 TYR A C 1
ATOM 602 O O . TYR A 1 82 ? -3.292 5.249 5.532 1.00 93.00 82 TYR A O 1
ATOM 610 N N . TRP A 1 83 ? -1.149 5.852 5.891 1.00 93.06 83 TRP A N 1
ATOM 611 C CA . TRP A 1 83 ? -0.772 5.956 4.487 1.00 93.06 83 TRP A CA 1
ATOM 612 C C . TRP A 1 83 ? 0.316 4.941 4.163 1.00 93.06 83 TRP A C 1
ATOM 614 O O . TRP A 1 83 ? 1.268 4.780 4.930 1.00 93.06 83 TRP A O 1
ATOM 624 N N . LEU A 1 84 ? 0.171 4.264 3.027 1.00 93.38 84 LEU A N 1
ATOM 625 C CA . LEU A 1 84 ? 1.154 3.333 2.486 1.00 93.38 84 LEU A CA 1
ATOM 626 C C . LEU A 1 84 ? 1.895 4.017 1.339 1.00 93.38 84 LEU A C 1
ATOM 628 O O . LEU A 1 84 ? 1.273 4.569 0.439 1.00 93.38 84 LEU A O 1
ATOM 632 N N . SER A 1 85 ? 3.220 3.936 1.352 1.00 91.88 85 SER A N 1
ATOM 633 C CA . SER A 1 85 ? 4.055 4.297 0.210 1.00 91.88 85 SER A CA 1
ATOM 634 C C . SER A 1 85 ? 4.937 3.109 -0.133 1.00 91.88 85 SER A C 1
ATOM 636 O O . SER A 1 85 ? 5.596 2.546 0.741 1.00 91.88 85 SER A O 1
ATOM 638 N N . ILE A 1 86 ? 4.927 2.726 -1.404 1.00 90.69 86 ILE A N 1
ATOM 639 C CA . ILE A 1 86 ? 5.851 1.753 -1.974 1.00 90.69 86 ILE A CA 1
ATOM 640 C C . ILE A 1 86 ? 6.519 2.464 -3.137 1.00 90.69 86 ILE A C 1
ATOM 642 O O . ILE A 1 86 ? 5.834 2.976 -4.024 1.00 90.69 86 ILE A O 1
ATOM 646 N N . VAL A 1 87 ? 7.841 2.543 -3.081 1.00 86.31 87 VAL A N 1
ATOM 647 C CA . VAL A 1 87 ? 8.666 3.149 -4.125 1.00 86.31 87 VAL A CA 1
ATOM 648 C C . VAL A 1 87 ? 9.705 2.134 -4.559 1.00 86.31 87 VAL A C 1
ATOM 650 O O . VAL A 1 87 ? 10.301 1.471 -3.707 1.00 86.31 87 VAL A O 1
ATOM 653 N N . ASN A 1 88 ? 9.889 1.976 -5.866 1.00 84.44 88 ASN A N 1
ATOM 654 C CA . ASN A 1 88 ? 10.922 1.094 -6.389 1.00 84.44 88 ASN A CA 1
ATOM 655 C C . ASN A 1 88 ? 12.292 1.752 -6.157 1.00 84.44 88 ASN A C 1
ATOM 657 O O . ASN A 1 88 ? 12.506 2.909 -6.511 1.00 84.44 88 ASN A O 1
ATOM 661 N N . GLU A 1 89 ? 13.205 1.040 -5.505 1.00 75.75 89 GLU A N 1
ATOM 662 C CA . GLU A 1 89 ? 14.595 1.451 -5.341 1.00 75.75 89 GLU A CA 1
ATOM 663 C C . GLU A 1 89 ? 15.368 1.064 -6.605 1.00 75.75 89 GLU A C 1
ATOM 665 O O . GLU A 1 89 ? 16.158 0.117 -6.633 1.00 75.75 89 GLU A O 1
ATOM 670 N N . LEU A 1 90 ? 15.137 1.824 -7.673 1.00 61.03 90 LEU A N 1
ATOM 671 C CA . LEU A 1 90 ? 16.043 1.846 -8.810 1.00 61.03 90 LEU A CA 1
ATOM 672 C C . LEU A 1 90 ? 17.198 2.787 -8.457 1.00 61.03 90 LEU A C 1
ATOM 674 O O . LEU A 1 90 ? 17.032 3.773 -7.742 1.00 61.03 90 LEU A O 1
ATOM 678 N N . GLY A 1 91 ? 18.410 2.456 -8.900 1.00 55.19 91 GLY A N 1
ATOM 679 C CA . GLY A 1 91 ? 19.590 3.287 -8.663 1.00 55.19 91 GLY A CA 1
ATOM 680 C C . GLY A 1 91 ? 19.510 4.667 -9.345 1.00 55.19 91 GLY A C 1
ATOM 681 O O . GLY A 1 91 ? 18.477 5.305 -9.461 1.00 55.19 91 GLY A O 1
ATOM 682 N N . GLN A 1 92 ? 20.635 5.169 -9.851 1.00 41.53 92 GLN A N 1
ATOM 683 C CA . GLN A 1 92 ? 20.728 6.497 -10.491 1.00 41.53 92 GLN A CA 1
ATOM 684 C C . GLN A 1 92 ? 19.934 6.669 -11.813 1.00 41.53 92 GLN A C 1
ATOM 686 O O . GLN A 1 92 ? 20.132 7.673 -12.495 1.00 41.53 92 GLN A O 1
ATOM 691 N N . GLN A 1 93 ? 19.085 5.723 -12.221 1.00 42.47 93 GLN A N 1
ATOM 692 C CA . GLN A 1 93 ? 18.344 5.796 -13.482 1.00 42.47 93 GLN A CA 1
ATOM 693 C C . GLN A 1 93 ? 16.851 5.573 -13.254 1.00 42.47 93 GLN A C 1
ATOM 695 O O . GLN A 1 93 ? 16.453 4.442 -13.023 1.00 42.47 93 GLN A O 1
ATOM 700 N N . GLY A 1 94 ? 16.096 6.676 -13.353 1.00 54.66 94 GLY A N 1
ATOM 701 C CA . GLY A 1 94 ? 14.660 6.748 -13.651 1.00 54.66 94 GLY A CA 1
ATOM 702 C C . GLY A 1 94 ? 13.722 6.080 -12.648 1.00 54.66 94 GLY A C 1
ATOM 703 O O . GLY A 1 94 ? 13.714 4.864 -12.533 1.00 54.66 94 GLY A O 1
ATOM 704 N N . ASP A 1 95 ? 12.870 6.866 -11.982 1.00 61.62 95 ASP A N 1
ATOM 705 C CA . ASP A 1 95 ? 11.613 6.341 -11.431 1.00 61.62 95 ASP A CA 1
ATOM 706 C C . ASP A 1 95 ? 10.773 5.826 -12.608 1.00 61.62 95 ASP A C 1
ATOM 708 O O . ASP A 1 95 ? 10.084 6.601 -13.267 1.00 61.62 95 ASP A O 1
ATOM 712 N N . ASP A 1 96 ? 10.905 4.538 -12.914 1.00 78.25 96 ASP A N 1
ATOM 713 C CA . ASP A 1 96 ? 10.272 3.927 -14.083 1.00 78.25 96 ASP A CA 1
ATOM 714 C C . ASP A 1 96 ? 9.151 2.963 -13.703 1.00 78.25 96 ASP A C 1
ATOM 716 O O . ASP A 1 96 ? 8.517 2.395 -14.585 1.00 78.25 96 ASP A O 1
ATOM 720 N N . TRP A 1 97 ? 8.909 2.786 -12.400 1.00 87.12 97 TRP A N 1
ATOM 721 C CA . TRP A 1 97 ? 7.821 1.984 -11.855 1.00 87.12 97 TRP A CA 1
ATOM 722 C C . TRP A 1 97 ? 6.652 2.867 -11.422 1.00 87.12 97 TRP A C 1
ATOM 724 O O . TRP A 1 97 ? 6.837 3.858 -10.710 1.00 87.12 97 TRP A O 1
ATOM 734 N N . PHE A 1 98 ? 5.441 2.460 -11.788 1.00 87.88 98 PHE A N 1
ATOM 735 C CA . PHE A 1 98 ? 4.210 3.182 -11.490 1.00 87.88 98 PHE A CA 1
ATOM 736 C C . PHE A 1 98 ? 3.192 2.264 -10.833 1.00 87.88 98 PHE A C 1
ATOM 738 O O . PHE A 1 98 ? 3.103 1.070 -11.126 1.00 87.88 98 PHE A O 1
ATOM 745 N N . TRP A 1 99 ? 2.399 2.847 -9.939 1.00 91.62 99 TRP A N 1
ATOM 746 C CA . TRP A 1 99 ? 1.282 2.152 -9.328 1.00 91.62 99 TRP A CA 1
ATOM 747 C C . TRP A 1 99 ? 0.187 1.862 -10.351 1.00 91.62 99 TRP A C 1
ATOM 749 O O . TRP A 1 99 ? -0.170 2.710 -11.165 1.00 91.62 99 TRP A O 1
ATOM 759 N N . SER A 1 100 ? -0.414 0.682 -10.234 1.00 92.62 100 SER A N 1
ATOM 760 C CA . SER A 1 100 ? -1.687 0.400 -10.883 1.00 92.62 100 SER A CA 1
ATOM 761 C C . SER A 1 100 ? -2.839 0.946 -10.037 1.00 92.62 100 SER A C 1
ATOM 763 O O . SER A 1 100 ? -2.778 0.930 -8.803 1.00 92.62 100 SER A O 1
ATOM 765 N N . PHE A 1 101 ? -3.905 1.396 -10.697 1.00 91.19 101 PHE A N 1
ATOM 766 C CA . PHE A 1 101 ? -5.148 1.787 -10.040 1.00 91.19 101 PHE A CA 1
ATOM 767 C C . PHE A 1 101 ? -6.056 0.578 -9.812 1.00 91.19 101 PHE A C 1
ATOM 769 O O . PHE A 1 101 ? -6.092 -0.361 -10.608 1.00 91.19 101 PHE A O 1
ATOM 776 N N . SER A 1 102 ? -6.807 0.619 -8.720 1.00 88.56 102 SER A N 1
ATOM 777 C CA . SER A 1 102 ? -7.855 -0.340 -8.402 1.00 88.56 102 SER A CA 1
ATOM 778 C C . SER A 1 102 ? -9.212 0.186 -8.864 1.00 88.56 102 SER A C 1
ATOM 780 O O . SER A 1 102 ? -9.527 1.359 -8.674 1.00 88.56 102 SER A O 1
ATOM 782 N N . GLU A 1 103 ? -10.047 -0.691 -9.421 1.00 82.81 103 GLU A N 1
ATOM 783 C CA . GLU A 1 103 ? -11.478 -0.398 -9.608 1.00 82.81 103 GLU A CA 1
ATOM 784 C C . GLU A 1 103 ? -12.253 -0.497 -8.281 1.00 82.81 103 GLU A C 1
ATOM 786 O O . GLU A 1 103 ? -13.332 0.081 -8.137 1.00 82.81 103 GLU A O 1
ATOM 791 N N . ASP A 1 104 ? -11.681 -1.209 -7.307 1.00 76.00 104 ASP A N 1
ATOM 792 C CA . ASP A 1 104 ? -12.224 -1.409 -5.972 1.00 76.00 104 ASP A CA 1
ATOM 793 C C . ASP A 1 104 ? -11.472 -0.516 -4.976 1.00 76.00 104 ASP A C 1
ATOM 795 O O . ASP A 1 104 ? -10.278 -0.705 -4.732 1.00 76.00 104 ASP A O 1
ATOM 799 N N . GLY A 1 105 ? -12.162 0.457 -4.389 1.00 70.38 105 GLY A N 1
ATOM 800 C CA . GLY A 1 105 ? -11.537 1.490 -3.569 1.00 70.38 105 GLY A CA 1
ATOM 801 C C . GLY A 1 105 ? -12.539 2.238 -2.695 1.00 70.38 105 GLY A C 1
ATOM 802 O O . GLY A 1 105 ? -13.753 2.091 -2.870 1.00 70.38 105 GLY A O 1
ATOM 803 N N . ALA A 1 106 ? -12.052 2.950 -1.677 1.00 69.50 106 ALA A N 1
ATOM 804 C CA . ALA A 1 106 ? -12.916 3.474 -0.617 1.00 69.50 106 ALA A CA 1
ATOM 805 C C . ALA A 1 106 ? -13.306 4.938 -0.836 1.00 69.50 106 ALA A C 1
ATOM 807 O O . ALA A 1 106 ? -14.466 5.293 -0.604 1.00 69.50 106 ALA A O 1
ATOM 808 N N . ASP A 1 107 ? -12.360 5.779 -1.254 1.00 81.81 107 ASP A N 1
ATOM 809 C CA . ASP A 1 107 ? -12.568 7.225 -1.345 1.00 81.81 107 ASP A CA 1
ATOM 810 C C . ASP A 1 107 ? -12.035 7.867 -2.635 1.00 81.81 107 ASP A C 1
ATOM 812 O O . ASP A 1 107 ? -12.407 9.009 -2.915 1.00 81.81 107 ASP A O 1
ATOM 816 N N . GLY A 1 108 ? -11.275 7.140 -3.463 1.00 84.00 108 GLY A N 1
ATOM 817 C CA . GLY A 1 108 ? -10.757 7.636 -4.738 1.00 84.00 108 GLY A CA 1
ATOM 818 C C . GLY A 1 108 ? -9.592 8.614 -4.603 1.00 84.00 108 GLY A C 1
ATOM 819 O O . GLY A 1 108 ? -9.293 9.318 -5.573 1.00 84.00 108 GLY A O 1
ATOM 820 N N . PHE A 1 109 ? -8.959 8.689 -3.429 1.00 84.69 109 PHE A N 1
ATOM 821 C CA . PHE A 1 109 ? -7.819 9.564 -3.187 1.00 84.69 109 PHE A CA 1
ATOM 822 C C . PHE A 1 109 ? -6.528 8.769 -2.995 1.00 84.69 109 PHE A C 1
ATOM 824 O O . PHE A 1 109 ? -6.488 7.727 -2.344 1.00 84.69 109 PHE A O 1
ATOM 831 N N . ASN A 1 110 ? -5.427 9.315 -3.501 1.00 88.62 110 ASN A N 1
ATOM 832 C CA . ASN A 1 110 ? -4.086 8.860 -3.151 1.00 88.62 110 ASN A CA 1
ATOM 833 C C . ASN A 1 110 ? -3.159 10.054 -2.919 1.00 88.62 110 ASN A C 1
ATOM 835 O O . ASN A 1 110 ? -3.540 11.210 -3.101 1.00 88.62 110 ASN A O 1
ATOM 839 N N . ALA A 1 111 ? -1.946 9.771 -2.459 1.00 87.06 111 ALA A N 1
ATOM 840 C CA . ALA A 1 111 ? -0.926 10.781 -2.257 1.00 87.06 111 ALA A CA 1
ATOM 841 C C . ALA A 1 111 ? 0.369 10.348 -2.938 1.00 87.06 111 ALA A C 1
ATOM 843 O O . ALA A 1 111 ? 0.823 9.214 -2.775 1.00 87.06 111 ALA A O 1
ATOM 844 N N . GLY A 1 112 ? 0.980 11.275 -3.666 1.00 79.75 112 GLY A N 1
ATOM 845 C CA . GLY A 1 112 ? 2.277 11.088 -4.304 1.00 79.75 112 GLY A CA 1
ATOM 846 C C . GLY A 1 112 ? 3.271 12.136 -3.830 1.00 79.75 112 GLY A C 1
ATOM 847 O O . GLY A 1 112 ? 2.910 13.135 -3.206 1.00 79.75 112 GLY A O 1
ATOM 848 N N . ARG A 1 113 ? 4.553 11.904 -4.110 1.00 71.88 113 ARG A N 1
ATOM 849 C CA . ARG A 1 113 ? 5.598 12.877 -3.792 1.00 71.88 113 ARG A CA 1
ATOM 850 C C . ARG A 1 113 ? 5.315 14.193 -4.516 1.00 71.88 113 ARG A C 1
ATOM 852 O O . ARG A 1 113 ? 5.053 14.184 -5.717 1.00 71.88 113 ARG A O 1
ATOM 859 N N . SER A 1 114 ? 5.411 15.309 -3.798 1.00 69.88 114 SER A N 1
ATOM 860 C CA . SER A 1 114 ? 5.108 16.617 -4.361 1.00 69.88 114 SER A CA 1
ATOM 861 C C . SER A 1 114 ? 6.030 16.953 -5.528 1.00 69.88 114 SER A C 1
ATOM 863 O O . SER A 1 114 ? 7.261 16.873 -5.428 1.00 69.88 114 SER A O 1
ATOM 865 N N . LEU A 1 115 ? 5.423 17.410 -6.624 1.00 61.66 115 LEU A N 1
ATOM 866 C CA . LEU A 1 115 ? 6.139 17.868 -7.819 1.00 61.66 115 LEU A CA 1
ATOM 867 C C . LEU A 1 115 ? 6.898 19.183 -7.573 1.00 61.66 115 LEU A C 1
ATOM 869 O O . LEU A 1 115 ? 7.759 19.564 -8.366 1.00 61.66 115 LEU A O 1
ATOM 873 N N . LEU A 1 116 ? 6.593 19.879 -6.472 1.00 65.75 116 LEU A N 1
ATOM 874 C CA . LEU A 1 116 ? 7.203 21.155 -6.092 1.00 65.75 11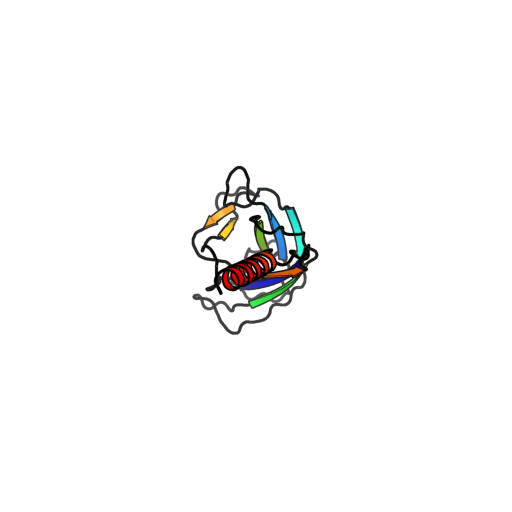6 LEU A CA 1
ATOM 875 C C . LEU A 1 116 ? 8.495 20.997 -5.264 1.00 65.75 116 LEU A C 1
ATOM 877 O O . LEU A 1 116 ? 9.165 21.995 -4.993 1.00 65.75 116 LEU A O 1
ATOM 881 N N . GLY A 1 117 ? 8.909 19.762 -4.946 1.00 48.38 117 GLY A N 1
ATOM 882 C CA . GLY A 1 117 ? 10.305 19.448 -4.614 1.00 48.38 117 GLY A CA 1
ATOM 883 C C . GLY A 1 117 ? 10.714 19.484 -3.137 1.00 48.38 117 GLY A C 1
ATOM 884 O O . GLY A 1 117 ? 11.913 19.488 -2.848 1.00 48.38 117 GLY A O 1
ATOM 885 N N . GLY A 1 118 ? 9.780 19.459 -2.186 1.00 56.50 118 GLY A N 1
ATOM 886 C CA . GLY A 1 118 ? 10.107 19.123 -0.798 1.00 56.50 118 GLY A CA 1
ATOM 887 C C . GLY A 1 118 ? 10.405 17.627 -0.668 1.00 56.50 118 GLY A C 1
ATOM 888 O O . GLY A 1 118 ? 9.623 16.797 -1.120 1.00 56.50 118 GLY A O 1
ATOM 889 N N . LEU A 1 119 ? 11.525 17.242 -0.040 1.00 49.38 119 LEU A N 1
ATOM 890 C CA . LEU A 1 119 ? 11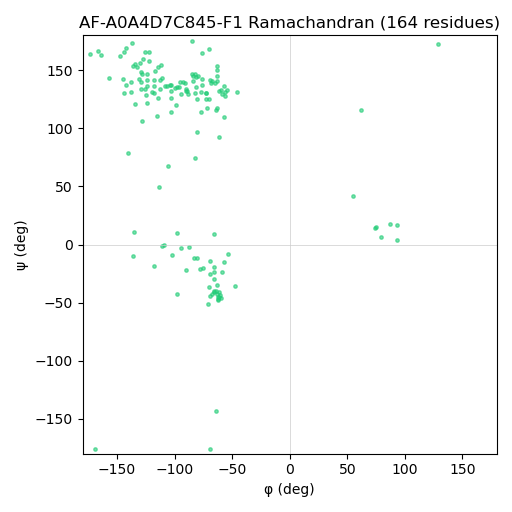.905 15.824 0.137 1.00 49.38 119 LEU A CA 1
ATOM 891 C C . LEU A 1 119 ? 10.844 14.983 0.882 1.00 49.38 119 LEU A C 1
ATOM 893 O O . LEU A 1 119 ? 10.928 13.758 0.833 1.00 49.38 119 LEU A O 1
ATOM 897 N N . VAL A 1 120 ? 9.890 15.636 1.549 1.00 56.16 120 VAL A N 1
ATOM 898 C CA . VAL A 1 120 ? 8.862 15.061 2.432 1.00 56.16 120 VAL A CA 1
ATOM 899 C C . VAL A 1 120 ? 7.467 15.652 2.190 1.00 56.16 120 VAL A C 1
ATOM 901 O O . VAL A 1 120 ? 6.569 15.425 2.995 1.00 56.16 120 VAL A O 1
ATOM 904 N N . ASP A 1 121 ? 7.287 16.414 1.109 1.00 69.12 121 ASP A N 1
ATOM 905 C CA . ASP A 1 121 ? 5.984 16.990 0.787 1.00 69.12 121 ASP A CA 1
ATOM 906 C C . ASP A 1 121 ? 5.210 15.991 -0.073 1.00 69.12 121 ASP A C 1
ATOM 908 O O . ASP A 1 121 ? 5.751 15.440 -1.037 1.00 69.12 121 ASP A O 1
ATOM 912 N N . PHE A 1 122 ? 3.952 15.755 0.287 1.00 77.25 122 PHE A N 1
ATOM 913 C CA . PHE A 1 122 ? 3.031 14.919 -0.469 1.00 77.25 122 PHE A CA 1
ATOM 914 C C . PHE A 1 122 ? 1.913 15.784 -1.038 1.00 77.25 122 PHE A C 1
ATOM 916 O O . PHE A 1 122 ? 1.324 16.593 -0.321 1.00 77.25 122 PHE A O 1
ATOM 923 N N . ASP A 1 123 ? 1.614 15.578 -2.314 1.00 81.25 123 ASP A N 1
ATOM 924 C CA . ASP A 1 123 ? 0.425 16.128 -2.947 1.00 81.25 123 ASP A CA 1
ATOM 925 C C . ASP A 1 123 ? -0.661 15.044 -2.926 1.00 81.25 123 ASP A C 1
ATOM 927 O O . ASP A 1 123 ? -0.386 13.872 -3.196 1.00 81.25 123 ASP A O 1
ATOM 931 N N . VAL A 1 124 ? -1.888 15.430 -2.570 1.00 83.56 124 VAL A N 1
ATOM 932 C CA . VAL A 1 124 ? -3.054 14.535 -2.566 1.00 83.56 124 VAL A CA 1
ATOM 933 C C . VAL A 1 124 ? -3.792 14.688 -3.889 1.00 83.56 124 VAL A C 1
ATOM 935 O O . VAL A 1 124 ? -4.121 15.803 -4.305 1.00 83.56 124 VAL A O 1
ATOM 938 N N . PHE A 1 125 ? -4.074 13.563 -4.530 1.00 84.19 125 PHE A N 1
ATOM 939 C CA . PHE A 1 125 ? -4.701 13.470 -5.838 1.00 84.19 125 PHE A CA 1
ATOM 940 C C . PHE A 1 125 ? -6.053 12.760 -5.739 1.00 84.19 125 PHE A C 1
ATOM 942 O O . PHE A 1 125 ? -6.271 11.923 -4.867 1.00 84.19 125 PHE A O 1
ATOM 949 N N . ALA A 1 126 ? -6.972 13.138 -6.629 1.00 84.56 126 ALA A N 1
ATOM 950 C CA . ALA A 1 126 ? -8.314 12.563 -6.757 1.00 84.56 126 ALA A CA 1
ATOM 951 C C . ALA A 1 126 ? -8.447 11.816 -8.096 1.00 84.56 126 ALA A C 1
ATOM 953 O O . ALA A 1 126 ? -9.342 12.086 -8.897 1.00 84.56 126 ALA A O 1
ATOM 954 N N . ASP A 1 127 ? -7.472 10.963 -8.384 1.00 85.06 127 ASP A N 1
ATOM 955 C CA . ASP A 1 127 ? -7.299 10.194 -9.619 1.00 85.06 127 ASP A CA 1
ATOM 956 C C . ASP A 1 127 ? -7.556 8.689 -9.431 1.00 85.06 127 ASP A C 1
ATOM 958 O O . ASP A 1 127 ? -7.538 7.948 -10.411 1.00 85.06 127 ASP A O 1
ATOM 962 N N . GLY A 1 128 ? -7.895 8.255 -8.212 1.00 89.31 128 GLY A N 1
ATOM 963 C CA . GLY A 1 128 ? -8.328 6.892 -7.910 1.00 89.31 128 GLY A CA 1
ATOM 964 C C . GLY A 1 128 ? -7.564 6.240 -6.761 1.00 89.31 128 GLY A C 1
ATOM 965 O O . GLY A 1 128 ? -6.577 6.767 -6.247 1.00 89.31 128 GLY A O 1
ATOM 966 N N . ASP A 1 129 ? -8.035 5.062 -6.358 1.00 91.38 129 ASP A N 1
ATOM 967 C CA . ASP A 1 129 ? -7.385 4.237 -5.345 1.00 91.38 129 ASP A CA 1
ATOM 968 C C . ASP A 1 129 ? -6.270 3.387 -5.974 1.00 91.38 129 ASP A C 1
ATOM 970 O O . ASP A 1 129 ? -6.419 2.841 -7.068 1.00 91.38 129 ASP A O 1
ATOM 974 N N . LEU A 1 130 ? -5.149 3.236 -5.270 1.00 93.12 130 LEU A N 1
ATOM 975 C CA . LEU A 1 130 ? -4.037 2.393 -5.718 1.00 93.12 130 LEU A CA 1
ATOM 976 C C . LEU A 1 130 ? -4.311 0.908 -5.426 1.00 93.12 130 LEU A C 1
ATOM 978 O O . LEU A 1 130 ? -4.898 0.555 -4.403 1.00 93.12 130 LEU A O 1
ATOM 982 N N . ALA A 1 131 ? -3.850 0.016 -6.304 1.00 93.12 131 ALA A N 1
ATOM 983 C CA . ALA A 1 131 ? -4.096 -1.420 -6.205 1.00 93.12 131 ALA A CA 1
ATOM 984 C C . ALA A 1 131 ? -3.156 -2.113 -5.204 1.00 93.12 131 ALA A C 1
ATOM 986 O O . ALA A 1 131 ? -2.037 -2.514 -5.542 1.00 93.12 131 ALA A O 1
ATOM 987 N N . PHE A 1 132 ? -3.632 -2.312 -3.971 1.00 94.38 132 PHE A N 1
ATOM 988 C CA . PHE A 1 132 ? -2.920 -3.087 -2.955 1.00 94.38 132 PHE A CA 1
ATOM 989 C C . PHE A 1 132 ? -3.838 -3.909 -2.043 1.00 94.38 132 PHE A C 1
ATOM 991 O O . PHE A 1 132 ? -5.048 -3.724 -1.953 1.00 94.38 132 PHE A O 1
ATOM 998 N N . THR A 1 133 ? -3.235 -4.845 -1.321 1.00 94.62 133 THR A N 1
ATOM 999 C CA . THR A 1 133 ? -3.847 -5.612 -0.241 1.00 94.62 133 THR A CA 1
ATOM 1000 C C . THR A 1 133 ? -2.850 -5.733 0.902 1.00 94.62 133 THR A C 1
ATOM 1002 O O . THR A 1 133 ? -1.693 -6.105 0.700 1.00 94.62 133 THR A O 1
ATOM 1005 N N . LEU A 1 134 ? -3.309 -5.437 2.118 1.00 93.44 134 LEU A N 1
ATOM 1006 C CA . LEU A 1 134 ? -2.534 -5.629 3.341 1.00 93.44 134 LEU A CA 1
ATOM 1007 C C . LEU A 1 134 ? -2.793 -7.029 3.901 1.00 93.44 134 LEU A C 1
ATOM 1009 O O . LEU A 1 134 ? -3.944 -7.431 4.069 1.00 93.44 134 LEU A O 1
ATOM 1013 N N . LEU A 1 135 ? -1.729 -7.748 4.245 1.00 95.44 135 LEU A N 1
ATOM 1014 C CA . LEU A 1 135 ? -1.795 -9.021 4.958 1.00 95.44 135 LEU A CA 1
ATOM 1015 C C . LEU A 1 135 ? -1.342 -8.802 6.400 1.00 95.44 135 LEU A C 1
ATOM 1017 O O . LEU A 1 135 ? -0.358 -8.104 6.654 1.00 95.44 135 LEU A O 1
ATOM 1021 N N . GLY A 1 136 ? -2.046 -9.382 7.367 1.00 92.06 136 GLY A N 1
ATOM 1022 C CA . GLY A 1 136 ? -1.690 -9.199 8.766 1.00 92.06 136 GLY A CA 1
ATOM 1023 C C . GLY A 1 136 ? -2.485 -10.053 9.735 1.00 92.06 136 GLY A C 1
ATOM 1024 O O . GLY A 1 136 ? -3.560 -10.553 9.422 1.00 92.06 136 GLY A O 1
ATOM 1025 N N . GLU A 1 137 ? -1.953 -10.149 10.949 1.00 87.94 137 GLU A N 1
ATOM 1026 C CA . GLU A 1 137 ? -2.596 -10.836 12.069 1.00 87.94 137 GLU A CA 1
ATOM 1027 C C . GLU A 1 137 ? -3.328 -9.830 12.972 1.00 87.94 137 GLU A C 1
ATOM 1029 O O . GLU A 1 137 ? -2.750 -8.786 13.313 1.00 87.94 137 GLU A O 1
ATOM 1034 N N . PRO A 1 138 ? -4.567 -10.097 13.413 1.00 80.12 138 PRO A N 1
ATOM 1035 C CA . PRO A 1 138 ? -5.259 -9.250 14.381 1.00 80.12 138 PRO A CA 1
ATOM 1036 C C . PRO A 1 138 ? -4.440 -9.080 15.671 1.00 80.12 138 PRO A C 1
ATOM 1038 O O . PRO A 1 138 ? -3.956 -10.042 16.255 1.00 80.12 138 PRO A O 1
ATOM 1041 N N . VAL A 1 139 ? -4.270 -7.837 16.137 1.00 70.38 139 VAL A N 1
ATOM 1042 C CA . VAL A 1 139 ? -3.482 -7.540 17.359 1.00 70.38 139 VAL A CA 1
ATOM 1043 C C . VAL A 1 139 ? -4.280 -7.841 18.634 1.00 70.38 139 VAL A C 1
ATOM 1045 O O . VAL A 1 139 ? -3.707 -8.041 19.705 1.00 70.38 139 VAL A O 1
ATOM 1048 N N . ARG A 1 140 ? -5.610 -7.881 18.533 1.00 67.56 140 ARG A N 1
ATOM 1049 C CA . ARG A 1 140 ? -6.511 -8.310 19.600 1.00 67.56 140 ARG A CA 1
ATOM 1050 C C . ARG A 1 140 ? -7.695 -9.049 19.008 1.00 67.56 140 ARG A C 1
ATOM 1052 O O . ARG A 1 140 ? -8.252 -8.601 18.007 1.00 67.56 140 ARG A O 1
ATOM 1059 N N . ASP A 1 141 ? -8.129 -10.085 19.714 1.00 61.81 141 ASP A N 1
ATOM 1060 C CA . ASP A 1 141 ? -9.487 -10.594 19.595 1.00 61.81 141 ASP A CA 1
ATOM 1061 C C . ASP A 1 141 ? -10.430 -9.433 19.920 1.00 61.81 141 ASP A C 1
ATOM 1063 O O . ASP A 1 141 ? -10.474 -8.944 21.053 1.00 61.81 141 ASP A O 1
ATOM 1067 N N . VAL A 1 142 ? -11.127 -8.919 18.908 1.00 63.59 142 VAL A N 1
ATOM 1068 C CA . VAL A 1 142 ? -12.219 -7.973 19.131 1.00 63.59 142 VAL A CA 1
ATOM 1069 C C . VAL A 1 142 ? -13.282 -8.758 19.898 1.00 63.59 142 VAL A C 1
ATOM 1071 O O . VAL A 1 142 ? -13.786 -9.739 19.346 1.00 63.59 142 VAL A O 1
ATOM 1074 N N . PRO A 1 143 ? -13.613 -8.399 21.157 1.00 64.38 143 PRO A N 1
ATOM 1075 C CA . PRO A 1 143 ? -14.652 -9.106 21.890 1.00 64.38 143 PRO A CA 1
ATOM 1076 C C . PRO A 1 143 ? -15.922 -9.104 21.048 1.00 64.38 143 PRO A C 1
ATOM 1078 O O . PRO A 1 143 ? -16.277 -8.053 20.503 1.00 64.38 143 PRO A O 1
ATOM 1081 N N . GLU A 1 144 ? -16.574 -10.264 20.921 1.00 72.62 144 GLU A N 1
ATOM 1082 C CA . GLU A 1 144 ? -17.797 -10.385 20.128 1.00 72.62 144 GLU A CA 1
ATOM 1083 C C . GLU A 1 144 ? -18.738 -9.217 20.454 1.00 72.62 144 GLU A C 1
ATOM 1085 O O . GLU A 1 144 ? -18.941 -8.909 21.639 1.00 72.62 144 GLU A O 1
ATOM 1090 N N . PRO A 1 145 ? -19.291 -8.520 19.443 1.00 70.38 145 PRO A N 1
ATOM 1091 C CA . PRO A 1 145 ? -20.045 -7.311 19.700 1.00 70.38 145 PRO A CA 1
ATOM 1092 C C . PRO A 1 145 ? -21.181 -7.613 20.675 1.00 70.38 145 PRO A C 1
ATOM 1094 O O . PRO A 1 145 ? -22.011 -8.494 20.425 1.00 70.38 145 PRO A O 1
ATOM 1097 N N . GLY A 1 146 ? -21.270 -6.834 21.761 1.00 80.69 146 GLY A N 1
ATOM 1098 C CA . GLY A 1 146 ? -22.293 -6.984 22.805 1.00 80.69 146 GLY A CA 1
ATOM 1099 C C . GLY A 1 146 ? -23.735 -6.975 22.282 1.00 80.69 146 GLY A C 1
ATOM 1100 O O . GLY A 1 146 ? -24.656 -7.283 23.025 1.00 80.69 146 GLY A O 1
ATOM 1101 N N . SER A 1 147 ? -23.941 -6.681 20.997 1.00 85.00 147 SER A N 1
ATOM 1102 C CA . SER A 1 147 ? -25.157 -6.959 20.235 1.00 85.00 147 SER A CA 1
ATOM 1103 C C . SER A 1 147 ? -25.710 -8.383 20.397 1.00 85.00 147 SER A C 1
ATOM 1105 O O . SER A 1 147 ? -26.925 -8.506 20.478 1.00 85.00 147 SER A O 1
ATOM 1107 N N . ILE A 1 148 ? -24.892 -9.440 20.535 1.00 84.12 148 ILE A N 1
ATOM 1108 C CA . ILE A 1 148 ? -25.410 -10.800 20.807 1.00 84.12 148 ILE A CA 1
ATOM 1109 C C . ILE A 1 148 ? -25.995 -10.868 22.220 1.00 84.12 148 ILE A C 1
ATOM 1111 O O . ILE A 1 148 ? -27.102 -11.370 22.419 1.00 84.12 148 ILE A O 1
ATOM 1115 N N . ALA A 1 149 ? -25.290 -10.300 23.200 1.00 86.69 149 ALA A N 1
ATOM 1116 C CA . ALA A 1 149 ? -25.779 -10.209 24.570 1.00 86.69 149 ALA A CA 1
ATOM 1117 C C . ALA A 1 149 ? -27.043 -9.333 24.667 1.00 86.69 149 ALA A C 1
ATOM 1119 O O . ALA A 1 149 ? -27.991 -9.696 25.358 1.00 86.69 149 ALA A O 1
ATOM 1120 N N . LEU A 1 150 ? -27.096 -8.218 23.933 1.00 89.88 150 LEU A N 1
ATOM 1121 C CA . LEU A 1 150 ? -28.247 -7.316 23.842 1.00 89.88 150 LEU A CA 1
ATOM 1122 C C . LEU A 1 150 ? -29.437 -7.968 23.138 1.00 89.88 150 LEU A C 1
ATOM 1124 O O . LEU A 1 150 ? -30.563 -7.842 23.612 1.00 89.88 150 LEU A O 1
ATOM 1128 N N . LEU A 1 151 ? -29.203 -8.692 22.045 1.00 93.12 151 LEU A N 1
ATOM 1129 C CA . LEU A 1 151 ? -30.227 -9.461 21.346 1.00 93.12 151 LEU A CA 1
ATOM 1130 C C . LEU A 1 151 ? -30.784 -10.554 22.263 1.00 93.12 151 LEU A C 1
ATOM 1132 O O . LEU A 1 151 ? -31.999 -10.674 22.412 1.00 93.12 151 LEU A O 1
ATOM 1136 N N . GLY A 1 152 ? -29.904 -11.299 22.935 1.00 92.00 152 GLY A N 1
ATOM 1137 C CA . GLY A 1 152 ? -30.282 -12.314 23.916 1.00 92.00 152 GLY A CA 1
ATOM 1138 C C . GLY A 1 152 ? -31.092 -11.729 25.075 1.00 92.00 152 GLY A C 1
ATOM 1139 O O . GLY A 1 152 ? -32.156 -12.248 25.414 1.00 92.00 152 GLY A O 1
ATOM 1140 N N . ALA A 1 153 ? -30.648 -10.605 25.639 1.00 92.12 153 ALA A N 1
ATOM 1141 C CA . ALA A 1 153 ? -31.363 -9.898 26.697 1.00 92.12 153 ALA A CA 1
ATOM 1142 C C . ALA A 1 153 ? -32.727 -9.373 26.220 1.00 92.12 153 ALA A C 1
ATOM 1144 O O . ALA A 1 153 ? -33.728 -9.530 26.920 1.00 92.12 153 ALA A O 1
ATOM 1145 N N . GLY A 1 154 ? -32.796 -8.809 25.013 1.00 93.19 154 GLY A N 1
ATOM 1146 C CA . GLY A 1 154 ? -34.034 -8.326 24.404 1.00 93.19 154 GLY A CA 1
ATOM 1147 C C . GLY A 1 154 ? -35.057 -9.444 24.199 1.00 93.19 154 GLY A C 1
ATOM 1148 O O . GLY A 1 154 ? -36.222 -9.295 24.573 1.00 93.19 154 GLY A O 1
ATOM 1149 N N . LEU A 1 155 ? -34.621 -10.597 23.686 1.00 94.38 155 LEU A N 1
ATOM 1150 C CA . LEU A 1 155 ? -35.473 -11.776 23.513 1.00 94.38 155 LEU A CA 1
ATOM 1151 C C . LEU A 1 155 ? -35.945 -12.348 24.855 1.00 94.38 155 LEU A C 1
ATOM 1153 O O . LEU A 1 155 ? -37.120 -12.699 24.993 1.00 94.38 155 LEU A O 1
ATOM 1157 N N . ALA A 1 156 ? -35.072 -12.396 25.865 1.00 92.94 156 ALA A N 1
ATOM 1158 C CA . ALA A 1 156 ? -35.437 -12.841 27.206 1.00 92.94 156 ALA A CA 1
ATOM 1159 C C . ALA A 1 156 ? -36.503 -11.927 27.832 1.00 92.94 156 ALA A C 1
ATOM 1161 O O . ALA A 1 156 ? -37.533 -12.411 28.309 1.00 92.94 156 ALA A O 1
ATOM 1162 N N . LEU A 1 157 ? -36.305 -10.606 27.774 1.00 94.31 157 LEU A N 1
ATOM 1163 C CA . LEU A 1 157 ? -37.270 -9.619 28.267 1.00 94.31 157 LEU A CA 1
ATOM 1164 C C . LEU A 1 157 ? -38.614 -9.723 27.535 1.00 94.31 157 LEU A C 1
ATOM 1166 O O . LEU A 1 157 ? -39.663 -9.731 28.184 1.00 94.31 157 LEU A O 1
ATOM 1170 N N . ALA A 1 158 ? -38.602 -9.873 26.207 1.00 91.88 158 ALA A N 1
ATOM 1171 C CA . ALA A 1 158 ? -39.813 -10.075 25.415 1.00 91.88 158 ALA A CA 1
ATOM 1172 C C . ALA A 1 158 ? -40.552 -11.371 25.806 1.00 91.88 158 ALA A C 1
ATOM 1174 O O . ALA A 1 158 ? -41.779 -11.375 25.950 1.00 91.88 158 ALA A O 1
ATOM 1175 N N . GLY A 1 159 ? -39.815 -12.459 26.049 1.00 92.25 159 GLY A N 1
ATOM 1176 C CA . GLY A 1 159 ? -40.364 -13.727 26.531 1.00 92.25 159 GLY A CA 1
ATOM 1177 C C . GLY A 1 159 ? -41.024 -13.609 27.911 1.00 92.25 159 GLY A C 1
ATOM 1178 O O . GLY A 1 159 ? -42.150 -14.078 28.104 1.00 92.25 159 GLY A O 1
ATOM 1179 N N . PHE A 1 160 ? -40.373 -12.930 28.861 1.00 91.31 160 PHE A N 1
ATOM 1180 C CA . PHE A 1 160 ? -40.936 -12.670 30.192 1.00 91.31 160 PHE A CA 1
ATOM 1181 C C . PHE A 1 160 ? -42.167 -11.756 30.145 1.00 91.31 160 PHE A C 1
ATOM 1183 O O . PHE A 1 160 ? -43.147 -12.011 30.849 1.00 91.31 160 PHE A O 1
ATOM 1190 N N . ALA A 1 161 ? -42.154 -10.724 29.298 1.00 87.75 161 ALA A N 1
ATOM 1191 C CA . ALA A 1 161 ? -43.290 -9.822 29.125 1.00 87.75 161 ALA A CA 1
ATOM 1192 C C . ALA A 1 161 ? -44.528 -10.545 28.568 1.00 87.75 161 ALA A C 1
ATOM 1194 O O . ALA A 1 161 ? -45.653 -10.247 28.973 1.00 87.75 161 ALA A O 1
ATOM 1195 N N . ARG A 1 162 ? -44.333 -11.537 27.687 1.00 86.25 162 ARG A N 1
ATOM 1196 C CA . ARG A 1 162 ? -45.425 -12.337 27.112 1.00 86.25 162 ARG A CA 1
ATOM 1197 C C . ARG A 1 162 ? -46.074 -13.274 28.138 1.00 86.25 162 ARG A C 1
ATOM 1199 O O . ARG A 1 162 ? -47.290 -13.416 28.123 1.00 86.25 162 ARG A O 1
ATOM 1206 N N . ARG A 1 163 ? -45.294 -13.851 29.063 1.00 78.50 163 ARG A N 1
ATOM 1207 C CA . ARG A 1 163 ? -45.806 -14.729 30.138 1.00 78.50 163 ARG A CA 1
ATOM 1208 C C . ARG A 1 163 ? -46.633 -14.010 31.205 1.00 78.50 163 ARG A C 1
ATOM 1210 O O . ARG A 1 163 ? -47.450 -14.656 31.833 1.00 78.50 163 ARG A O 1
ATOM 1217 N N . LYS A 1 164 ? -46.434 -12.706 31.428 1.00 71.56 164 LYS A N 1
ATOM 1218 C CA . LYS A 1 164 ? -47.234 -11.927 32.398 1.00 71.56 164 LYS A CA 1
ATOM 1219 C C . LYS A 1 164 ? -48.599 -11.471 31.863 1.00 71.56 164 LYS A C 1
ATOM 1221 O O . LYS A 1 164 ? -49.391 -10.942 32.635 1.00 71.56 164 LYS A O 1
ATOM 1226 N N . ARG A 1 165 ? -48.843 -11.592 30.553 1.00 62.31 165 ARG A N 1
ATOM 1227 C CA . ARG A 1 165 ? -50.100 -11.185 29.897 1.00 62.31 165 ARG A CA 1
ATOM 1228 C C . ARG A 1 165 ? -51.039 -12.355 29.578 1.00 62.31 165 ARG A C 1
ATOM 1230 O O . ARG A 1 165 ? -52.158 -12.092 29.151 1.00 62.31 165 ARG A O 1
ATOM 1237 N N . ALA A 1 166 ? -50.576 -13.593 29.734 1.00 54.94 166 ALA A N 1
ATOM 1238 C CA . ALA A 1 166 ? -51.377 -14.813 29.637 1.00 54.94 166 ALA A CA 1
ATOM 1239 C C . ALA A 1 166 ? -51.709 -15.306 31.047 1.00 54.94 166 ALA A C 1
ATOM 1241 O O . ALA A 1 166 ? -52.818 -15.849 31.219 1.00 54.94 166 ALA A O 1
#

InterPro domains:
  IPR013424 PEP-CTERM protein-sorting domain [PF07589] (141-165)
  IPR013424 PEP-CTERM protein-sorting domain [TIGR02595] (142-165)